Protein AF-A0A843AGB1-F1 (afdb_monomer)

Radius of gyration: 13.22 Å; Cα contacts (8 Å, |Δi|>4): 129; chains: 1; bounding box: 32×19×38 Å

Secondary structure (DSSP, 8-state):
---EEEEEEEEEETTEEEEEEES--HHHHIIIIIHHHHHHHS--EEEEEEEEEEETTEEEEEEEE---B---

Sequence (72 aa):
MDLKQINTFYIHEKGQHGEIRTTLTKKDLLDKYYTPHIKKHGELKILSLTSEIREDNHYFEINKINTKISFQ

Organism: Methanobrevibacter arboriphilus (NCBI:txid39441)

Structure (mmCIF, N/CA/C/O backbone):
data_AF-A0A843AGB1-F1
#
_entry.id   AF-A0A843AGB1-F1
#
loop_
_atom_site.group_PDB
_atom_site.id
_atom_site.type_symbol
_atom_site.label_atom_id
_atom_site.label_alt_id
_atom_site.label_comp_id
_atom_site.label_asym_id
_atom_site.label_entity_id
_atom_site.label_seq_id
_atom_site.pdbx_PDB_ins_code
_atom_site.Cartn_x
_atom_site.Cartn_y
_atom_site.Cartn_z
_atom_site.occupancy
_atom_site.B_iso_or_equiv
_atom_site.auth_seq_id
_atom_site.auth_comp_id
_atom_site.auth_asym_id
_atom_site.auth_atom_id
_atom_site.pdbx_PDB_model_num
ATOM 1 N N . MET A 1 1 ? 12.385 -7.569 -22.004 1.00 48.16 1 MET A N 1
ATOM 2 C CA . MET A 1 1 ? 12.720 -7.693 -20.571 1.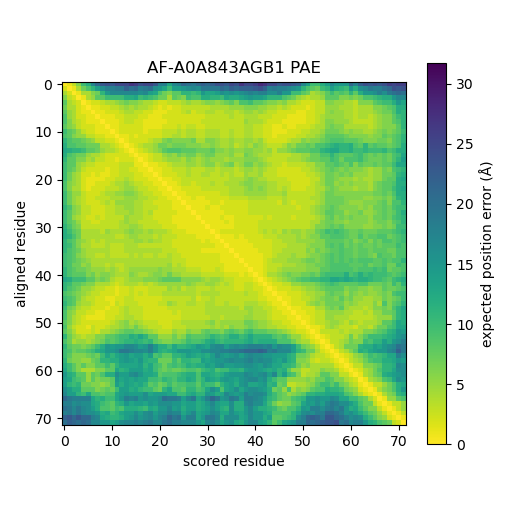00 48.16 1 MET A CA 1
ATOM 3 C C . MET A 1 1 ? 11.448 -7.493 -19.781 1.00 48.16 1 MET A C 1
ATOM 5 O O . MET A 1 1 ? 10.775 -6.499 -20.018 1.00 48.16 1 MET A O 1
ATOM 9 N N . ASP A 1 2 ? 11.095 -8.425 -18.899 1.00 55.91 2 ASP A N 1
ATOM 10 C CA . ASP A 1 2 ? 9.956 -8.238 -17.997 1.00 55.91 2 ASP A CA 1
ATOM 11 C C . ASP A 1 2 ? 10.350 -7.231 -16.913 1.00 55.91 2 ASP A C 1
ATOM 13 O O . ASP A 1 2 ? 10.950 -7.587 -15.897 1.00 55.91 2 ASP A O 1
ATOM 17 N N . LEU A 1 3 ? 10.061 -5.954 -17.168 1.00 59.72 3 LEU A N 1
ATOM 18 C CA . LEU A 1 3 ? 10.191 -4.876 -16.193 1.00 59.72 3 LEU A CA 1
ATOM 19 C C . LEU A 1 3 ? 9.335 -5.230 -14.971 1.00 59.72 3 LEU A C 1
ATOM 21 O O . LEU A 1 3 ? 8.106 -5.236 -15.032 1.00 59.72 3 LEU A O 1
ATOM 25 N N . LYS A 1 4 ? 9.985 -5.552 -13.849 1.00 73.31 4 LYS A N 1
ATOM 26 C CA . LYS A 1 4 ? 9.299 -5.783 -12.574 1.00 73.31 4 LYS A CA 1
ATOM 27 C C . LYS A 1 4 ? 9.349 -4.503 -11.755 1.00 73.31 4 LYS A C 1
ATOM 29 O O . LYS A 1 4 ? 10.415 -4.103 -11.291 1.00 73.31 4 LYS A O 1
ATOM 34 N N . GLN A 1 5 ? 8.186 -3.884 -11.576 1.00 82.75 5 GLN A N 1
ATOM 35 C CA . GLN A 1 5 ? 8.010 -2.808 -10.612 1.00 82.75 5 GLN A CA 1
ATOM 36 C C . GLN A 1 5 ? 7.917 -3.407 -9.204 1.00 82.75 5 GLN A C 1
ATOM 38 O O . GLN A 1 5 ? 7.105 -4.297 -8.944 1.00 82.75 5 GLN A O 1
ATOM 43 N N . ILE A 1 6 ? 8.751 -2.910 -8.301 1.00 87.38 6 ILE A N 1
ATOM 44 C CA . ILE A 1 6 ? 8.724 -3.201 -6.873 1.00 87.38 6 ILE A CA 1
ATOM 45 C C . ILE A 1 6 ? 8.188 -1.963 -6.169 1.00 87.38 6 ILE A C 1
ATOM 47 O O . ILE A 1 6 ? 8.603 -0.842 -6.428 1.00 87.38 6 ILE A O 1
ATOM 51 N N . ASN A 1 7 ? 7.234 -2.170 -5.282 1.00 87.31 7 ASN A N 1
ATOM 52 C CA . ASN A 1 7 ? 6.601 -1.145 -4.483 1.00 87.31 7 ASN A CA 1
ATOM 53 C C . ASN A 1 7 ? 6.944 -1.401 -3.017 1.00 87.31 7 ASN A C 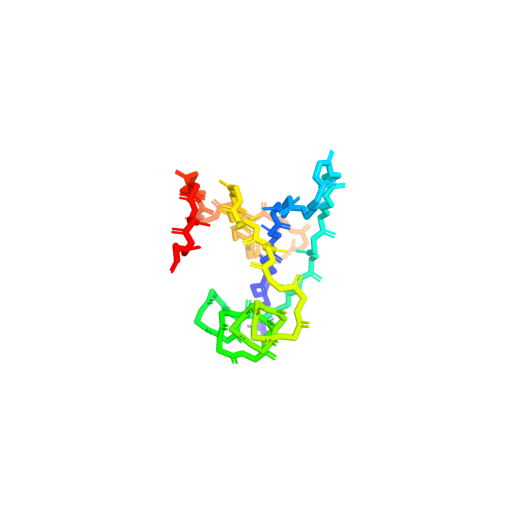1
ATOM 55 O O . ASN A 1 7 ? 6.699 -2.489 -2.493 1.00 87.31 7 ASN A O 1
ATOM 59 N N . THR A 1 8 ? 7.503 -0.393 -2.365 1.00 88.81 8 THR A N 1
ATOM 60 C CA . THR A 1 8 ? 7.825 -0.384 -0.941 1.00 88.81 8 THR A CA 1
ATOM 61 C C . THR A 1 8 ? 6.826 0.523 -0.233 1.00 88.81 8 THR A C 1
ATOM 63 O O . THR A 1 8 ? 6.764 1.722 -0.505 1.00 88.81 8 THR A O 1
ATOM 66 N N . PHE A 1 9 ? 6.024 -0.047 0.660 1.00 87.12 9 PHE A N 1
ATOM 67 C CA . PHE A 1 9 ? 5.016 0.658 1.441 1.00 87.12 9 PHE A CA 1
ATOM 68 C C . PHE A 1 9 ? 5.465 0.774 2.892 1.00 87.12 9 PHE A C 1
ATOM 70 O O . PHE A 1 9 ? 5.657 -0.233 3.573 1.00 87.12 9 PHE A O 1
ATOM 77 N N . TYR A 1 10 ? 5.564 2.005 3.379 1.00 88.44 10 TYR A N 1
ATOM 78 C CA . TYR A 1 10 ? 5.787 2.297 4.789 1.00 88.44 10 TYR A CA 1
ATOM 79 C C . TYR A 1 10 ? 4.445 2.365 5.497 1.00 88.44 10 TYR A C 1
ATOM 81 O O . TYR A 1 10 ? 3.600 3.198 5.157 1.00 88.44 10 TYR A O 1
ATOM 89 N N . ILE A 1 11 ? 4.251 1.491 6.476 1.00 87.06 11 ILE A N 1
ATOM 90 C CA . ILE A 1 11 ? 3.000 1.347 7.210 1.00 87.06 11 ILE A CA 1
ATOM 91 C C . ILE A 1 11 ? 3.183 1.677 8.688 1.00 87.06 11 ILE A C 1
ATOM 93 O O . ILE A 1 11 ? 4.261 1.526 9.258 1.00 87.06 11 ILE A O 1
ATOM 97 N N . HIS A 1 12 ? 2.103 2.131 9.306 1.00 85.56 12 HIS 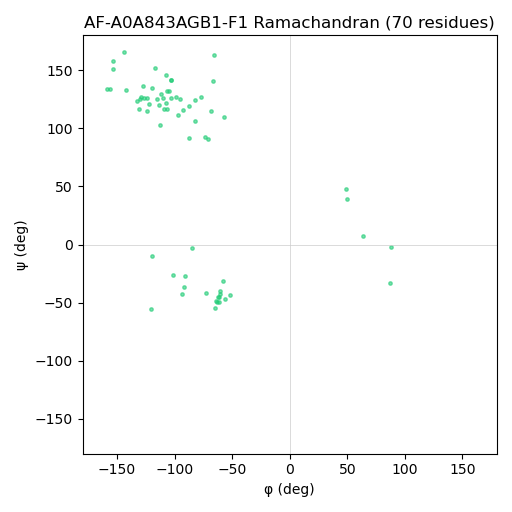A N 1
ATOM 98 C CA . HIS A 1 12 ? 2.007 2.336 10.738 1.00 85.56 12 HIS A CA 1
ATOM 99 C C . HIS A 1 12 ? 0.739 1.676 11.271 1.00 85.56 12 HIS A C 1
ATOM 101 O O . HIS A 1 12 ? -0.364 1.985 10.815 1.00 85.56 12 HIS A O 1
ATOM 107 N N . GLU A 1 13 ? 0.889 0.805 12.259 1.00 84.44 13 GLU A N 1
ATOM 108 C CA . GLU A 1 13 ? -0.199 0.081 12.908 1.00 84.44 13 GLU A CA 1
ATOM 109 C C . GLU A 1 13 ? -0.032 0.179 14.424 1.00 84.44 13 GLU A C 1
ATOM 111 O O . GLU A 1 13 ? 1.002 -0.209 14.961 1.00 84.44 13 GLU A O 1
ATOM 116 N N . LYS A 1 14 ? -1.052 0.693 15.125 1.00 83.06 14 LYS A N 1
ATOM 117 C CA . LYS A 1 14 ? -1.123 0.697 16.599 1.00 83.06 14 LYS A CA 1
ATOM 118 C C . LYS A 1 14 ? 0.141 1.226 17.302 1.00 83.06 14 LYS A C 1
ATOM 120 O O . LYS A 1 14 ? 0.566 0.687 18.320 1.00 83.06 14 LYS A O 1
ATOM 125 N N . GLY A 1 15 ? 0.757 2.275 16.757 1.00 82.38 15 GLY A N 1
ATOM 126 C CA . GLY A 1 15 ? 1.974 2.875 17.319 1.00 82.38 15 GLY A CA 1
ATOM 127 C C . GLY A 1 15 ? 3.285 2.245 16.836 1.00 82.38 15 GLY A C 1
ATOM 128 O O . GLY A 1 15 ? 4.351 2.703 17.234 1.00 82.38 15 GLY A O 1
ATOM 129 N N . GLN A 1 16 ? 3.230 1.207 15.996 1.00 85.62 16 GLN A N 1
ATOM 130 C CA . GLN A 1 16 ? 4.400 0.533 15.432 1.00 85.62 16 GLN A CA 1
ATOM 131 C C . GLN A 1 16 ? 4.562 0.857 13.949 1.00 85.62 16 GLN A C 1
ATOM 133 O O . GLN A 1 16 ? 3.581 1.007 13.221 1.00 85.62 16 GLN A O 1
ATOM 138 N N . HIS A 1 17 ? 5.812 0.939 13.497 1.00 87.19 17 HIS A N 1
ATOM 139 C CA . HIS A 1 17 ? 6.167 1.168 12.099 1.00 87.19 17 HIS A CA 1
ATOM 140 C C . HIS A 1 17 ? 6.633 -0.132 11.442 1.00 87.19 17 HIS A C 1
ATOM 142 O O . HIS A 1 17 ? 7.358 -0.914 12.056 1.00 87.19 17 HIS A O 1
ATOM 148 N N . GLY A 1 18 ? 6.249 -0.334 10.184 1.00 87.81 18 GLY A N 1
ATOM 149 C CA . GLY A 1 18 ? 6.665 -1.473 9.373 1.00 87.81 18 GLY A CA 1
ATOM 150 C C . GLY A 1 18 ? 6.866 -1.097 7.908 1.00 87.81 18 GLY A C 1
ATOM 151 O O . GLY A 1 18 ? 6.432 -0.038 7.452 1.00 87.81 18 GLY A O 1
ATOM 152 N N . GLU A 1 19 ? 7.517 -1.986 7.165 1.00 89.81 19 GLU A N 1
ATOM 153 C CA . GLU A 1 19 ? 7.755 -1.852 5.728 1.00 89.81 19 GLU A CA 1
ATOM 154 C C . GLU A 1 19 ? 7.274 -3.117 5.008 1.00 89.81 19 GLU A C 1
ATOM 156 O O . GLU A 1 19 ? 7.530 -4.234 5.458 1.00 89.81 19 GLU A O 1
ATOM 161 N N . ILE A 1 20 ? 6.581 -2.942 3.882 1.00 86.38 20 ILE A N 1
ATOM 162 C CA . ILE A 1 20 ? 6.160 -4.035 3.002 1.00 86.38 20 ILE A CA 1
ATOM 163 C C . ILE A 1 20 ? 6.722 -3.787 1.608 1.00 86.38 20 ILE A C 1
ATOM 165 O O . ILE A 1 20 ? 6.372 -2.799 0.966 1.00 86.38 20 ILE A O 1
ATOM 169 N N . ARG A 1 21 ? 7.531 -4.723 1.105 1.00 89.00 21 ARG A N 1
ATOM 170 C CA . ARG A 1 21 ? 8.008 -4.729 -0.286 1.00 89.00 21 ARG A CA 1
ATOM 171 C C . ARG A 1 21 ? 7.222 -5.756 -1.091 1.00 89.00 21 ARG A C 1
ATOM 173 O O . ARG A 1 21 ? 7.125 -6.917 -0.701 1.00 89.00 21 ARG A O 1
ATOM 180 N N . THR A 1 22 ? 6.631 -5.332 -2.202 1.00 86.94 22 THR A N 1
ATOM 181 C CA . THR A 1 22 ? 5.751 -6.171 -3.025 1.00 86.94 22 THR A CA 1
ATOM 182 C C . THR A 1 22 ? 5.738 -5.714 -4.479 1.00 86.94 22 THR A C 1
ATOM 184 O O . THR A 1 22 ? 6.030 -4.564 -4.773 1.00 86.94 22 THR A O 1
ATOM 187 N N . THR A 1 23 ? 5.371 -6.585 -5.414 1.00 87.88 23 THR A N 1
ATOM 188 C CA . THR A 1 23 ? 5.143 -6.206 -6.821 1.00 87.88 23 THR A CA 1
ATOM 189 C C . THR A 1 23 ? 3.727 -5.684 -7.074 1.00 87.88 23 THR A C 1
ATOM 191 O O . THR A 1 23 ? 3.398 -5.283 -8.188 1.00 87.88 23 THR A O 1
ATOM 194 N N . LEU A 1 24 ? 2.869 -5.683 -6.050 1.00 85.75 24 LEU A N 1
ATOM 195 C CA . LEU A 1 24 ? 1.498 -5.194 -6.155 1.00 85.75 24 LEU A CA 1
ATOM 196 C C . LEU A 1 24 ? 1.465 -3.691 -6.400 1.00 85.75 24 LEU A C 1
ATOM 198 O O . LEU A 1 24 ? 2.218 -2.936 -5.785 1.00 85.75 24 LEU A O 1
ATOM 202 N N . THR A 1 25 ? 0.538 -3.255 -7.248 1.00 83.94 25 THR A N 1
ATOM 203 C CA . THR A 1 25 ? 0.258 -1.830 -7.434 1.00 83.94 25 THR A CA 1
ATOM 204 C C . THR A 1 25 ? -0.324 -1.219 -6.154 1.00 83.94 25 THR A C 1
ATOM 206 O O . THR A 1 25 ? -0.850 -1.924 -5.290 1.00 83.94 25 THR A O 1
ATOM 209 N N . LYS A 1 26 ? -0.305 0.118 -6.041 1.00 82.25 26 LYS A N 1
ATOM 210 C CA . LYS A 1 26 ? -0.985 0.834 -4.945 1.00 82.25 26 LYS A CA 1
ATOM 211 C C . LYS A 1 26 ? -2.448 0.408 -4.806 1.00 82.25 26 LYS A C 1
ATOM 213 O O . LYS A 1 26 ? -2.910 0.195 -3.692 1.00 82.25 26 LYS A O 1
ATOM 218 N N . LYS A 1 27 ? -3.160 0.282 -5.930 1.00 86.12 27 LYS A N 1
ATOM 219 C CA . LYS A 1 27 ? -4.570 -0.117 -5.949 1.00 86.12 27 LYS A CA 1
ATOM 220 C C . LYS A 1 27 ? -4.744 -1.540 -5.420 1.00 86.12 27 LYS A C 1
ATOM 222 O O . LYS A 1 27 ? -5.541 -1.749 -4.517 1.00 86.12 27 LYS A O 1
ATOM 227 N N . ASP A 1 28 ? -3.948 -2.486 -5.916 1.00 88.75 28 ASP A N 1
ATOM 228 C CA . ASP A 1 28 ? -3.998 -3.873 -5.448 1.00 88.75 28 ASP A CA 1
ATOM 229 C C . ASP A 1 28 ? -3.688 -3.996 -3.957 1.00 88.75 28 ASP A C 1
ATOM 231 O O . ASP A 1 28 ? -4.363 -4.748 -3.261 1.00 88.75 28 ASP A O 1
ATOM 235 N N . LEU A 1 29 ? -2.684 -3.268 -3.454 1.00 86.88 29 LEU A N 1
ATOM 236 C CA . LEU A 1 29 ? -2.391 -3.273 -2.024 1.00 86.88 29 LEU A CA 1
ATOM 237 C C . LEU A 1 29 ? -3.587 -2.738 -1.227 1.00 86.88 29 LEU A C 1
ATOM 239 O O . LEU A 1 29 ? -3.968 -3.335 -0.218 1.00 86.88 29 LEU A O 1
ATOM 243 N N . LEU A 1 30 ? -4.180 -1.630 -1.677 1.00 85.88 30 LEU A N 1
ATOM 244 C CA . LEU A 1 30 ? -5.321 -1.034 -0.995 1.00 85.88 30 LEU A CA 1
ATOM 245 C C . LEU A 1 30 ? -6.513 -2.002 -0.948 1.00 85.88 30 LEU A C 1
ATOM 247 O O . LEU A 1 30 ? -7.035 -2.285 0.129 1.00 85.88 30 LEU A O 1
ATOM 251 N N . ASP A 1 31 ? -6.870 -2.576 -2.093 1.00 88.12 31 ASP A N 1
ATOM 252 C CA . ASP A 1 31 ? -8.051 -3.428 -2.235 1.00 88.12 31 ASP A CA 1
ATOM 253 C C . ASP A 1 31 ? -7.866 -4.801 -1.564 1.00 88.12 31 ASP A C 1
ATOM 255 O O . ASP A 1 31 ? -8.783 -5.306 -0.913 1.00 88.12 31 ASP A O 1
ATOM 259 N N . LYS A 1 32 ? -6.682 -5.417 -1.705 1.00 86.81 32 LYS A N 1
ATOM 260 C CA . LYS A 1 32 ? -6.431 -6.803 -1.263 1.00 86.81 32 LYS A CA 1
ATOM 261 C C . LYS A 1 32 ? -5.906 -6.909 0.166 1.00 86.81 32 LYS A C 1
ATOM 263 O O . LYS A 1 32 ? -6.127 -7.939 0.796 1.00 86.81 32 LYS A O 1
ATOM 268 N N . TYR A 1 33 ? -5.221 -5.884 0.675 1.00 84.12 33 TYR A N 1
ATOM 269 C CA . TYR A 1 33 ? -4.581 -5.933 1.996 1.00 84.12 33 TYR A CA 1
ATOM 270 C C . TYR A 1 33 ? -5.107 -4.854 2.925 1.00 84.12 33 TYR A C 1
ATOM 272 O O . TYR A 1 33 ? -5.598 -5.161 4.009 1.00 84.12 33 TYR A O 1
ATOM 280 N N . TYR A 1 34 ? -5.042 -3.595 2.501 1.00 85.12 34 TYR A N 1
ATOM 281 C CA . TYR A 1 34 ? -5.323 -2.472 3.383 1.00 85.12 34 TYR A CA 1
ATOM 282 C C . TYR A 1 34 ? -6.786 -2.449 3.845 1.00 85.12 34 TYR A C 1
ATOM 284 O O . TYR A 1 34 ? -7.058 -2.452 5.045 1.00 85.12 34 TYR A O 1
ATOM 292 N N . THR A 1 35 ? -7.744 -2.464 2.913 1.00 86.12 35 THR A N 1
ATOM 293 C CA . THR A 1 35 ? -9.173 -2.396 3.241 1.00 86.12 35 THR A CA 1
ATOM 294 C C . THR A 1 35 ? -9.635 -3.593 4.083 1.00 86.12 35 THR A C 1
ATOM 296 O O . THR A 1 35 ? -10.320 -3.367 5.085 1.00 86.12 35 THR A O 1
ATOM 299 N N . PRO A 1 36 ? -9.266 -4.851 3.765 1.00 87.75 36 PRO A N 1
ATOM 300 C CA . PRO A 1 36 ? -9.563 -5.988 4.636 1.00 87.75 36 PRO A CA 1
ATOM 301 C C . PRO A 1 36 ? -8.931 -5.875 6.028 1.00 87.75 36 PRO A C 1
ATOM 303 O O . PRO A 1 36 ? -9.589 -6.200 7.018 1.00 87.75 36 PRO A O 1
ATOM 306 N N . HIS A 1 37 ? -7.688 -5.388 6.123 1.00 85.38 37 HIS A N 1
ATOM 307 C CA . HIS A 1 37 ? -6.995 -5.222 7.403 1.00 85.38 37 HIS A CA 1
ATOM 308 C C . HIS A 1 37 ? -7.702 -4.212 8.300 1.00 85.38 37 HIS A C 1
ATOM 310 O O . HIS A 1 37 ? -8.008 -4.535 9.444 1.00 85.38 37 HIS A O 1
ATOM 316 N N . ILE A 1 38 ? -8.035 -3.028 7.774 1.00 84.81 38 ILE A N 1
ATOM 317 C CA . ILE A 1 38 ? -8.792 -2.008 8.514 1.00 84.81 38 ILE A CA 1
ATOM 318 C C . ILE A 1 38 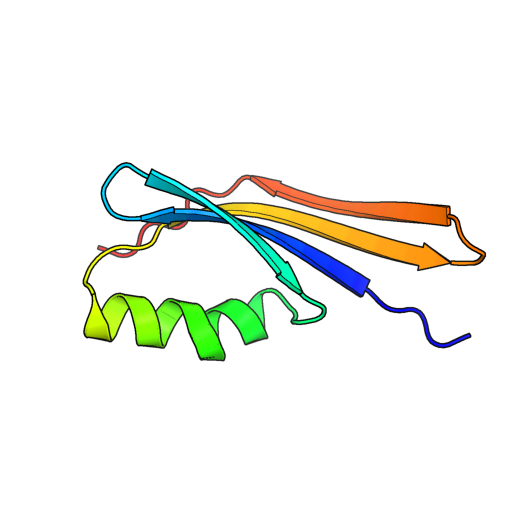? -10.118 -2.570 9.018 1.00 84.81 38 ILE A C 1
ATOM 320 O O . ILE A 1 38 ? -10.425 -2.430 10.199 1.00 84.81 38 ILE A O 1
ATOM 324 N N . LYS A 1 39 ? -10.870 -3.275 8.162 1.00 85.62 39 LYS A N 1
ATOM 325 C CA . LYS A 1 39 ? -12.150 -3.889 8.553 1.00 85.62 39 LYS A CA 1
ATOM 326 C C . LYS A 1 39 ? -12.011 -4.877 9.715 1.00 85.62 39 LYS A C 1
ATOM 328 O O . LYS A 1 39 ? -12.948 -5.021 10.491 1.00 85.62 39 LYS A O 1
ATOM 333 N N . LYS A 1 40 ? -10.873 -5.567 9.826 1.00 86.44 40 LYS A N 1
ATOM 334 C CA . LYS A 1 40 ? -10.627 -6.586 10.856 1.00 86.44 40 LYS A CA 1
ATOM 335 C C . LYS A 1 40 ? -9.959 -6.034 12.122 1.00 86.44 40 LYS A C 1
ATOM 337 O O . LYS A 1 40 ? -10.246 -6.517 13.213 1.00 86.44 40 LYS A O 1
ATOM 342 N N . HIS A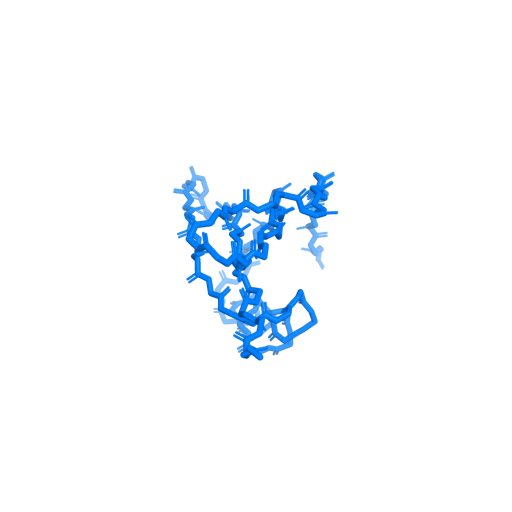 1 41 ? -9.048 -5.073 11.985 1.00 83.62 41 HIS A N 1
ATOM 343 C CA . HIS A 1 41 ? -8.125 -4.652 13.047 1.00 83.62 41 HIS A CA 1
ATOM 344 C C . HIS A 1 41 ? -8.261 -3.181 13.462 1.00 83.62 41 HIS A C 1
ATOM 346 O O . HIS A 1 41 ? -7.691 -2.793 14.483 1.00 83.62 41 HIS A O 1
ATOM 352 N N . GLY A 1 42 ? -9.025 -2.382 12.714 1.00 81.44 42 GLY A N 1
ATOM 353 C CA . GLY A 1 42 ? -9.418 -1.016 13.062 1.00 81.44 42 GLY A CA 1
ATOM 354 C C . GLY A 1 42 ? -8.433 0.082 12.656 1.00 81.44 42 GLY A C 1
ATOM 355 O O . GLY A 1 42 ? -8.877 1.162 12.287 1.00 81.44 42 GLY A O 1
AT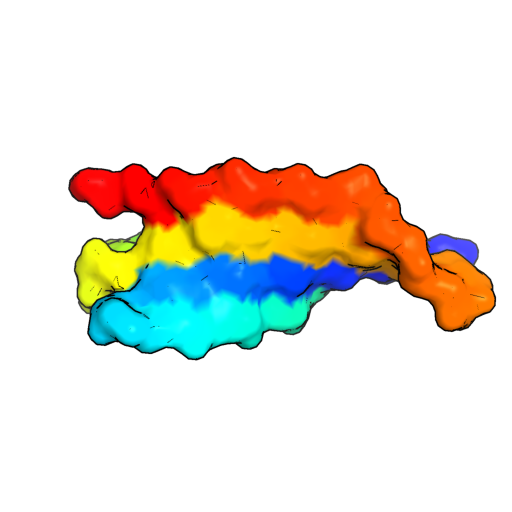OM 356 N N . GLU A 1 43 ? -7.117 -0.161 12.661 1.00 83.31 43 GLU A N 1
ATOM 357 C CA . GLU A 1 43 ? -6.133 0.866 12.285 1.00 83.31 43 GL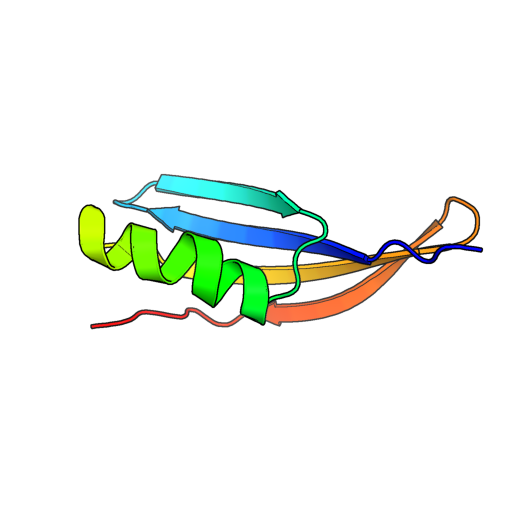U A CA 1
ATOM 358 C C . GLU A 1 43 ? -4.953 0.302 11.486 1.00 83.31 43 GLU A C 1
ATOM 360 O O . GLU A 1 43 ? -4.324 -0.679 11.868 1.00 83.31 43 GLU A O 1
ATOM 365 N N . LEU A 1 44 ? -4.626 0.992 10.396 1.00 83.50 44 LEU A N 1
ATOM 366 C CA . LEU A 1 44 ? -3.426 0.844 9.583 1.00 83.50 44 LEU A CA 1
ATOM 367 C C . LEU A 1 44 ? -3.268 2.157 8.815 1.00 83.50 44 LEU A C 1
ATOM 369 O O . LEU A 1 44 ? -4.234 2.666 8.259 1.00 83.50 44 LEU A O 1
ATOM 373 N N . LYS A 1 45 ? -2.084 2.750 8.766 1.00 82.38 45 LYS A N 1
ATOM 374 C CA . LYS A 1 45 ? -1.828 3.983 8.008 1.00 82.38 45 LYS A CA 1
ATOM 375 C C . LYS A 1 45 ? -0.698 3.725 7.039 1.00 82.38 45 LYS A C 1
ATOM 377 O O . LYS A 1 45 ? 0.375 3.311 7.460 1.00 82.38 45 LYS A O 1
ATOM 382 N N . ILE A 1 46 ? -0.922 3.996 5.759 1.00 84.44 46 ILE A N 1
ATOM 383 C CA . ILE A 1 46 ? 0.182 4.069 4.801 1.00 84.44 46 ILE A CA 1
ATOM 384 C C . ILE A 1 46 ? 0.776 5.467 4.947 1.00 84.44 46 ILE A C 1
ATOM 386 O O . ILE A 1 46 ? 0.047 6.455 4.883 1.00 84.44 46 ILE A O 1
ATOM 390 N N . LEU A 1 47 ? 2.075 5.535 5.217 1.00 84.38 47 LEU A N 1
ATOM 391 C CA . LEU A 1 47 ? 2.830 6.775 5.392 1.00 84.38 47 LEU A CA 1
ATOM 392 C C . LEU A 1 47 ? 3.471 7.214 4.079 1.00 84.38 47 LEU A C 1
ATOM 394 O O . LEU A 1 47 ? 3.475 8.398 3.740 1.00 84.38 47 LEU A O 1
ATOM 398 N N . SER A 1 48 ? 4.025 6.247 3.353 1.00 84.94 48 SER A N 1
ATOM 399 C CA . SER A 1 48 ? 4.722 6.487 2.102 1.00 84.94 48 SER A CA 1
ATOM 400 C C . SER A 1 48 ? 4.672 5.255 1.207 1.00 84.94 48 SER A C 1
ATOM 402 O O . SER A 1 48 ? 4.586 4.123 1.690 1.00 84.94 48 SER A O 1
ATOM 404 N N . LEU A 1 49 ? 4.711 5.497 -0.096 1.00 84.94 49 LEU A N 1
ATOM 405 C CA . LEU A 1 49 ? 4.915 4.499 -1.133 1.00 84.94 49 LEU A CA 1
ATOM 406 C C . LEU A 1 49 ? 6.079 4.956 -2.008 1.00 84.94 49 LEU A C 1
ATOM 408 O O . LEU A 1 49 ? 6.019 6.047 -2.580 1.00 84.94 49 LEU A O 1
ATOM 412 N N . THR A 1 50 ? 7.068 4.085 -2.158 1.00 86.44 50 THR A N 1
ATOM 413 C CA . THR A 1 50 ? 8.135 4.207 -3.150 1.00 86.44 50 THR A CA 1
ATOM 414 C C . THR A 1 50 ? 7.977 3.112 -4.195 1.00 86.44 50 THR A C 1
ATOM 416 O O . THR A 1 50 ? 7.843 1.940 -3.848 1.00 86.44 50 THR A O 1
ATOM 419 N N . SER A 1 51 ? 7.998 3.481 -5.471 1.00 82.75 51 SER A N 1
ATOM 420 C CA . SER A 1 51 ? 7.974 2.544 -6.593 1.00 82.75 51 SER A CA 1
ATOM 421 C C . SER A 1 51 ? 9.328 2.546 -7.294 1.00 82.75 51 SER A C 1
ATOM 423 O O . SER A 1 51 ? 9.802 3.599 -7.717 1.00 82.75 51 SER A O 1
ATOM 425 N N . GLU A 1 52 ? 9.919 1.369 -7.449 1.00 85.94 52 GLU A N 1
ATOM 426 C CA . GLU A 1 52 ? 11.203 1.136 -8.104 1.00 85.94 52 GLU A CA 1
ATOM 427 C C . GLU A 1 52 ? 10.997 0.207 -9.302 1.00 85.94 52 GLU A C 1
ATOM 429 O O . GLU A 1 52 ? 10.316 -0.812 -9.191 1.00 85.94 52 GLU A O 1
ATOM 434 N N . ILE A 1 53 ? 11.589 0.518 -10.450 1.00 81.94 53 ILE A N 1
ATOM 435 C CA . ILE A 1 53 ? 11.659 -0.410 -11.584 1.00 81.94 53 ILE A CA 1
ATOM 436 C C . ILE A 1 53 ? 13.073 -0.969 -11.658 1.00 81.94 53 ILE A C 1
ATOM 438 O O . ILE A 1 53 ? 14.040 -0.211 -11.599 1.00 81.94 53 ILE A O 1
ATOM 442 N N . ARG A 1 54 ? 13.191 -2.295 -11.799 1.00 76.25 54 ARG A N 1
ATOM 443 C CA . ARG A 1 54 ? 14.474 -2.932 -12.105 1.00 76.25 54 ARG A CA 1
ATOM 444 C C . ARG A 1 54 ? 14.631 -3.096 -13.612 1.00 76.25 54 ARG A C 1
ATOM 446 O O . ARG A 1 54 ? 13.907 -3.882 -14.222 1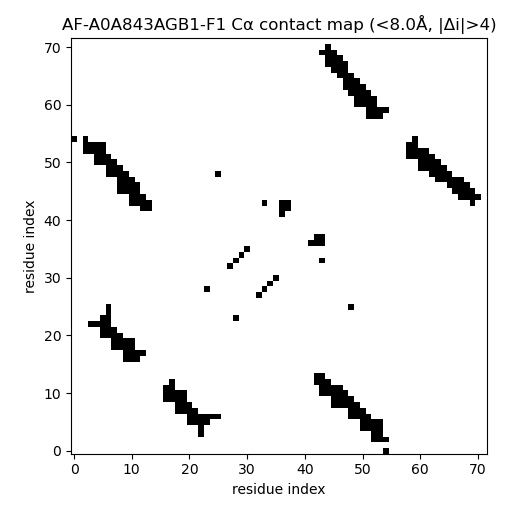.00 76.25 54 ARG A O 1
ATOM 453 N N . GLU A 1 55 ? 15.621 -2.416 -14.169 1.00 74.25 55 GLU A N 1
ATOM 454 C CA . GLU A 1 55 ? 16.071 -2.567 -15.552 1.00 74.25 55 GLU A CA 1
ATOM 455 C C . GLU A 1 55 ? 17.591 -2.777 -15.533 1.00 74.25 55 GLU A C 1
ATOM 457 O O . GLU A 1 55 ? 18.314 -2.055 -14.853 1.00 74.25 55 GLU A O 1
ATOM 462 N N . ASP A 1 56 ? 18.075 -3.841 -16.176 1.00 73.00 56 ASP A N 1
ATOM 463 C CA . ASP A 1 56 ? 19.505 -4.164 -16.307 1.00 73.00 56 ASP A CA 1
ATOM 464 C C . ASP A 1 56 ? 20.304 -4.111 -14.992 1.00 73.00 56 ASP A C 1
ATOM 466 O O . ASP A 1 56 ? 21.380 -3.526 -14.912 1.00 73.00 56 ASP A O 1
ATOM 470 N N . ASN A 1 57 ? 19.770 -4.736 -13.935 1.00 67.12 57 ASN A N 1
ATOM 471 C CA . ASN A 1 57 ? 20.337 -4.752 -12.573 1.00 67.12 57 ASN A CA 1
ATOM 472 C C . ASN A 1 57 ? 20.427 -3.393 -11.857 1.00 67.12 57 ASN A C 1
ATOM 474 O O . ASN A 1 57 ? 20.922 -3.353 -10.731 1.00 67.12 57 ASN A O 1
ATOM 478 N N . HIS A 1 58 ? 19.874 -2.327 -12.430 1.00 72.69 58 HIS A N 1
ATOM 479 C CA . HIS A 1 58 ? 19.741 -1.024 -11.788 1.00 72.69 58 HIS A CA 1
ATOM 480 C C . HIS A 1 58 ? 18.298 -0.802 -11.325 1.00 72.69 58 HIS A C 1
ATOM 482 O O . HIS A 1 58 ? 17.348 -1.215 -11.992 1.00 72.69 58 HIS A O 1
ATOM 488 N N . TYR A 1 59 ? 18.137 -0.178 -10.157 1.00 72.88 59 TYR A N 1
ATOM 489 C CA . TYR A 1 59 ? 16.836 0.248 -9.646 1.00 72.88 59 TYR A CA 1
ATOM 490 C C . TYR A 1 59 ? 16.645 1.733 -9.934 1.00 72.88 59 TYR A C 1
ATOM 492 O O . TYR A 1 59 ? 17.483 2.551 -9.557 1.00 72.88 59 TYR A O 1
ATOM 500 N N . PHE A 1 60 ? 15.529 2.072 -10.568 1.00 74.81 60 PHE A N 1
ATOM 501 C CA . PHE A 1 60 ? 15.114 3.449 -10.799 1.00 74.81 60 PHE A CA 1
ATOM 502 C C . PHE A 1 60 ? 13.912 3.756 -9.907 1.00 74.81 60 PHE A C 1
ATOM 504 O O . PHE A 1 60 ? 12.863 3.129 -10.069 1.00 74.81 60 PHE A O 1
ATOM 511 N N . GLU A 1 61 ? 14.049 4.702 -8.970 1.00 73.62 61 GLU A N 1
ATOM 512 C CA . GLU A 1 61 ? 12.896 5.250 -8.244 1.00 73.62 61 GLU A CA 1
ATOM 513 C C . GLU A 1 61 ? 12.058 6.063 -9.234 1.00 73.62 61 GLU A C 1
ATOM 515 O O . GLU A 1 61 ? 12.515 7.066 -9.779 1.00 73.62 61 GLU A O 1
ATOM 520 N N . ILE A 1 62 ? 10.836 5.607 -9.490 1.00 72.75 62 ILE A N 1
ATOM 521 C CA . ILE A 1 62 ? 9.948 6.231 -10.476 1.00 72.75 62 ILE A CA 1
ATOM 522 C C . ILE A 1 62 ? 8.880 7.105 -9.829 1.00 72.75 62 ILE A C 1
ATOM 524 O O . ILE A 1 62 ? 8.376 8.016 -10.475 1.00 72.75 62 ILE A O 1
ATOM 528 N N . ASN A 1 63 ? 8.506 6.831 -8.575 1.00 71.00 63 ASN A N 1
ATOM 529 C CA . ASN A 1 63 ? 7.493 7.595 -7.854 1.00 71.00 63 ASN A CA 1
ATOM 530 C C . ASN A 1 63 ? 7.674 7.467 -6.343 1.00 71.00 63 ASN A C 1
ATOM 532 O O . ASN A 1 63 ? 7.771 6.356 -5.818 1.00 71.00 63 ASN A O 1
ATOM 536 N N . LYS A 1 64 ? 7.599 8.606 -5.649 1.00 73.25 64 LYS A N 1
ATOM 537 C CA . LYS A 1 64 ? 7.513 8.680 -4.191 1.00 73.25 64 LYS A CA 1
ATOM 538 C C . LYS A 1 64 ? 6.278 9.461 -3.783 1.00 73.25 64 LYS A C 1
ATOM 540 O O . LYS A 1 64 ? 6.155 10.656 -4.043 1.00 73.25 64 LYS A O 1
ATOM 545 N N . ILE A 1 65 ? 5.353 8.776 -3.126 1.00 69.38 65 ILE A N 1
ATOM 546 C CA . ILE A 1 65 ? 4.105 9.358 -2.647 1.00 69.38 65 ILE A CA 1
ATOM 547 C C . ILE A 1 65 ? 4.148 9.354 -1.124 1.00 69.38 65 ILE A C 1
ATOM 549 O O . ILE A 1 65 ? 3.913 8.326 -0.495 1.00 69.38 65 ILE A O 1
ATOM 553 N N . ASN A 1 66 ? 4.418 10.514 -0.526 1.00 63.53 66 ASN A N 1
ATOM 554 C CA . ASN A 1 66 ? 4.268 10.725 0.911 1.00 63.53 66 ASN A CA 1
ATOM 555 C C . ASN A 1 66 ? 2.833 11.168 1.182 1.00 63.53 66 ASN A C 1
ATOM 557 O O . ASN A 1 66 ? 2.502 12.350 1.107 1.00 63.53 66 ASN A O 1
ATOM 561 N N . THR A 1 67 ? 1.950 10.217 1.451 1.00 59.06 67 THR A N 1
ATOM 562 C CA . THR A 1 67 ? 0.577 10.537 1.832 1.00 59.06 67 THR A CA 1
ATOM 563 C C . THR A 1 67 ? 0.245 9.735 3.063 1.00 59.06 67 THR A C 1
ATOM 565 O O . THR A 1 67 ? 0.195 8.513 2.994 1.00 59.06 67 THR A O 1
ATOM 568 N N . LYS A 1 68 ? -0.019 10.425 4.174 1.00 57.19 68 LYS A N 1
ATOM 569 C CA . LYS A 1 68 ? -0.627 9.815 5.353 1.00 57.19 68 LYS A CA 1
ATOM 570 C C . LYS A 1 68 ? -2.082 9.509 5.013 1.00 57.19 68 LYS A C 1
ATOM 572 O O . LYS A 1 68 ? -2.954 10.356 5.194 1.00 57.19 68 LYS A O 1
ATOM 577 N N . ILE A 1 69 ? -2.346 8.316 4.495 1.00 60.91 69 ILE A N 1
ATOM 578 C CA . ILE A 1 69 ? -3.717 7.878 4.239 1.00 60.91 69 ILE A CA 1
ATOM 579 C C . ILE A 1 69 ? -4.262 7.345 5.566 1.00 60.91 69 ILE A C 1
ATOM 581 O O . ILE A 1 69 ? -3.828 6.302 6.054 1.00 60.91 69 ILE A O 1
ATOM 585 N N . SER A 1 70 ? -5.144 8.126 6.189 1.00 53.59 70 SER A N 1
ATOM 586 C CA . SER A 1 70 ? -5.877 7.749 7.400 1.00 53.59 70 SER A CA 1
ATOM 587 C C . SER A 1 70 ? -7.345 7.635 7.017 1.00 53.59 70 SER A C 1
ATOM 589 O O . SER A 1 70 ? -7.911 8.616 6.544 1.00 53.59 70 SER A O 1
ATOM 591 N N . PHE A 1 71 ? -7.946 6.463 7.191 1.00 52.59 71 PHE A N 1
ATOM 592 C CA . PHE A 1 71 ? -9.396 6.316 7.078 1.00 52.59 71 PHE A CA 1
ATOM 593 C C . PHE A 1 71 ? -9.965 6.430 8.494 1.00 52.59 71 PHE A C 1
ATOM 595 O O . PHE A 1 71 ? -9.457 5.771 9.405 1.00 52.59 71 PHE A O 1
ATOM 602 N N . GLN A 1 72 ? -10.907 7.357 8.674 1.00 49.22 72 GLN A N 1
ATOM 603 C CA . GLN A 1 72 ? -11.702 7.511 9.895 1.00 49.22 72 GLN A CA 1
ATOM 604 C C . GLN A 1 72 ? -12.853 6.511 9.902 1.00 49.22 72 GLN A C 1
ATOM 606 O O . GLN A 1 72 ? -13.341 6.185 8.795 1.00 49.22 72 GLN A O 1
#

Nearest PDB structures (foldseek):
  6msp-assembly1_A  TM=3.811E-01  e=4.896E-02  synthetic cons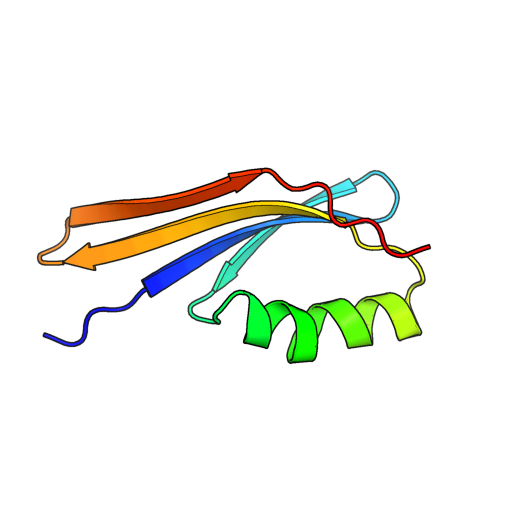truct
  1qys-assembly1_A  TM=4.084E-01  e=9.014E-02  unclassified
  4kyz-assembly1_A  TM=4.732E-01  e=4.408E-01  synthetic construct
  8ysx-assembly1_T  TM=3.567E-01  e=1.170E+00  Canis lupus familiaris
  3une-assembly1_J  TM=3.654E-01  e=1.244E+00  Mus musculus

Solvent-accessible surface area (backbone atoms only — not comparable to full-atom values): 4213 Å² total; per-residue (Å²): 131,87,71,50,52,40,28,40,36,34,35,38,41,93,92,43,79,49,78,46,79,40,70,57,51,74,64,52,42,39,68,73,45,48,52,56,45,34,78,74,68,70,56,62,28,43,45,33,38,40,34,30,38,47,55,94,94,40,77,44,82,77,47,79,48,81,47,75,50,73,83,131

Foldseek 3Di:
DPWQKWKWWWKDDPNDIDIDIDSDDPVCCCVPPVVVCCVPRVDMWTQKMWIWIDDPNDTDGPDIDGDGDGDD

Mean predicted aligned error: 6.81 Å

pLDDT: mean 79.15, std 10.84, range [48.16, 89.81]